Protein AF-A0A520B1R1-F1 (afdb_monomer_lite)

Sequence (139 aa):
MIQAPKNQYLIGIICMFESMLRIYISTLLTICCLSAFGQTPFGNDWINTNQSYYKIKVAQKGIYRLNHPTLSQQIPTLSAINPKYFQLFKNGKEVAIYVQGENDNTFDSDDFIEFYGEPNDGSLDKELYPQANSQPHNY

Secondary structure (DSSP, 8-state):
--PPPHHHHHHHHHHHHHHHHHHHHHHHHHHHHTT-------S-TT--TTS---PPP--SSEEEEEEHHHHHTT-TTGGGS-GGG--EEETTEEE-EEETTTTTT---TT-EEEEEE-----TTGGGGSSSGGG-S---

Foldseek 3Di:
DDDDPPVVVVVVVVVVVVVVVVVVVVVVVVVVVVPDPPDDPPLCPLDDPPDDDDDDADDAWDKDKDFPVNVCVVPVCQQVAFQVPDWDDDSSDTFDKDWDRNVVRGRDRGIIIMGGDDHDQCPVCCVVDPDNVVPPDGD

Radius of gyration: 31.61 Å; chains: 1; bounding box: 61×58×88 Å

pLDDT: mean 86.27, std 11.43, range [46.91, 98.19]

Structure (mmCIF, N/CA/C/O backbone):
data_AF-A0A520B1R1-F1
#
_entry.id   AF-A0A520B1R1-F1
#
loop_
_atom_site.group_PDB
_atom_site.id
_atom_site.type_symbol
_atom_site.label_atom_id
_atom_site.label_alt_id
_atom_site.label_comp_id
_atom_site.label_asym_id
_atom_site.label_entity_id
_atom_site.label_seq_id
_atom_site.pdbx_PDB_ins_code
_atom_site.Cartn_x
_atom_site.Cartn_y
_atom_site.Cartn_z
_atom_site.occupancy
_atom_site.B_iso_or_equiv
_atom_site.auth_seq_id
_atom_site.auth_comp_id
_atom_site.auth_asym_id
_atom_site.auth_atom_id
_atom_site.pdbx_PDB_model_num
ATOM 1 N N . MET A 1 1 ? 42.656 32.029 -72.489 1.00 46.91 1 MET A N 1
ATOM 2 C CA . MET A 1 1 ? 41.510 31.483 -71.732 1.00 46.91 1 MET A CA 1
ATOM 3 C C . MET A 1 1 ? 41.924 30.090 -71.265 1.00 46.91 1 MET A C 1
ATOM 5 O O . MET A 1 1 ? 41.958 29.175 -72.074 1.00 46.91 1 MET A O 1
ATOM 9 N N . ILE A 1 2 ? 42.434 29.970 -70.037 1.00 52.19 2 ILE A N 1
ATOM 10 C CA . ILE A 1 2 ? 43.059 28.735 -69.532 1.00 52.19 2 ILE A CA 1
ATOM 11 C C . ILE A 1 2 ? 41.928 27.810 -69.074 1.00 52.19 2 ILE A C 1
ATOM 13 O O . ILE A 1 2 ? 41.275 28.094 -68.075 1.00 52.19 2 ILE A O 1
ATOM 17 N N . GLN A 1 3 ? 41.642 26.751 -69.834 1.00 58.03 3 GLN A N 1
ATOM 18 C CA . GLN A 1 3 ? 40.699 25.719 -69.401 1.00 58.03 3 GLN A CA 1
ATOM 19 C C . GLN A 1 3 ? 41.335 24.936 -68.249 1.00 58.03 3 GLN A C 1
ATOM 21 O O . GLN A 1 3 ? 42.413 24.364 -68.413 1.00 58.03 3 GLN A O 1
ATOM 26 N N . ALA A 1 4 ? 40.694 24.935 -67.080 1.00 60.12 4 ALA A N 1
ATOM 27 C CA . ALA A 1 4 ? 41.136 24.119 -65.956 1.00 60.12 4 ALA A CA 1
ATOM 28 C C . ALA A 1 4 ? 41.132 22.626 -66.356 1.00 60.12 4 ALA A C 1
ATOM 30 O O . ALA A 1 4 ? 40.242 22.192 -67.099 1.00 60.12 4 ALA A O 1
ATOM 31 N N . PRO A 1 5 ? 42.120 21.827 -65.912 1.00 68.69 5 PRO A N 1
ATOM 32 C CA . PRO A 1 5 ? 42.245 20.434 -66.316 1.00 68.69 5 PRO A CA 1
ATOM 33 C C . PRO A 1 5 ? 40.987 19.662 -65.914 1.00 68.69 5 PRO A C 1
ATOM 35 O O . PRO A 1 5 ? 40.597 19.652 -64.749 1.00 68.69 5 PRO A O 1
ATOM 38 N N . LYS A 1 6 ? 40.374 18.966 -66.879 1.00 63.00 6 LYS A N 1
ATOM 39 C CA . LYS A 1 6 ? 39.140 18.165 -66.733 1.00 63.00 6 LYS A CA 1
ATOM 40 C C . LYS A 1 6 ? 39.144 17.232 -65.502 1.00 63.00 6 LYS A C 1
ATOM 42 O O . LYS A 1 6 ? 38.089 16.919 -64.961 1.00 63.00 6 LYS A O 1
ATOM 47 N N . ASN A 1 7 ? 40.332 16.845 -65.027 1.00 70.56 7 ASN A N 1
ATOM 48 C CA . ASN A 1 7 ? 40.551 16.019 -63.839 1.00 70.56 7 ASN A CA 1
ATOM 49 C C . ASN A 1 7 ? 40.233 16.735 -62.504 1.00 70.56 7 ASN A C 1
ATOM 51 O O . ASN A 1 7 ? 39.743 16.104 -61.575 1.00 70.56 7 ASN A O 1
ATOM 55 N N . GLN A 1 8 ? 40.435 18.055 -62.401 1.00 69.94 8 GLN A N 1
ATOM 56 C CA . GLN A 1 8 ? 40.114 18.819 -61.182 1.00 69.94 8 GLN A CA 1
ATOM 57 C C . GLN A 1 8 ? 38.607 18.874 -60.908 1.00 69.94 8 GLN A C 1
ATOM 59 O O . GLN A 1 8 ? 38.191 18.764 -59.757 1.00 69.94 8 GLN A O 1
ATOM 64 N N . TYR A 1 9 ? 37.784 18.981 -61.955 1.00 76.00 9 TYR A N 1
ATOM 65 C CA . TYR A 1 9 ? 36.326 18.954 -61.816 1.00 76.00 9 TYR A CA 1
ATOM 66 C C . TYR A 1 9 ? 35.818 17.581 -61.367 1.00 76.00 9 TYR A C 1
ATOM 68 O O . TYR A 1 9 ? 34.941 17.501 -60.511 1.00 76.00 9 TYR A O 1
ATOM 76 N N . LEU A 1 10 ? 36.402 16.501 -61.896 1.00 79.50 10 LEU A N 1
ATOM 77 C CA . LEU A 1 10 ? 36.041 15.135 -61.518 1.00 79.50 10 LEU A CA 1
ATOM 78 C C . LEU A 1 10 ? 36.387 14.844 -60.048 1.00 79.50 10 LEU A C 1
ATOM 80 O O . LEU A 1 10 ? 35.552 14.322 -59.315 1.00 79.50 10 LEU A O 1
ATOM 84 N N . ILE A 1 11 ? 37.579 15.249 -59.596 1.00 83.25 11 ILE A N 1
ATOM 85 C CA . ILE A 1 11 ? 38.008 15.113 -58.195 1.00 83.25 11 ILE A CA 1
ATOM 86 C C . ILE A 1 11 ? 37.111 15.939 -57.260 1.00 83.25 11 ILE A C 1
ATOM 88 O O . ILE A 1 11 ? 36.732 15.458 -56.193 1.00 83.25 11 ILE A O 1
ATOM 92 N N . GLY A 1 12 ? 36.725 17.153 -57.668 1.00 81.31 12 GLY A N 1
ATOM 93 C CA . GLY A 1 12 ? 35.797 17.997 -56.910 1.00 81.31 12 GLY A CA 1
ATOM 94 C C . GLY A 1 12 ? 34.426 17.345 -56.718 1.00 81.31 12 GLY A C 1
ATOM 95 O O . GLY A 1 12 ? 33.929 17.295 -55.597 1.00 81.31 12 GLY A O 1
ATOM 96 N N . ILE A 1 13 ? 33.849 16.773 -57.781 1.00 83.69 13 ILE A N 1
ATOM 97 C CA . ILE A 1 13 ? 32.551 16.078 -57.727 1.00 83.69 13 ILE A CA 1
ATOM 98 C C . ILE A 1 13 ? 32.621 14.832 -56.831 1.00 83.69 13 ILE A C 1
ATOM 100 O O . ILE A 1 13 ? 31.720 14.617 -56.022 1.00 83.69 13 ILE A O 1
ATOM 104 N N . ILE A 1 14 ? 33.699 14.045 -56.919 1.00 85.06 14 ILE A N 1
ATOM 105 C CA . ILE A 1 14 ? 33.911 12.868 -56.060 1.00 85.06 14 ILE A CA 1
ATOM 106 C C . ILE A 1 14 ? 34.034 13.287 -54.585 1.00 85.06 14 ILE A C 1
ATOM 108 O O . ILE A 1 14 ? 33.374 12.712 -53.725 1.00 85.06 14 ILE A O 1
ATOM 112 N N . CYS A 1 15 ? 34.809 14.333 -54.282 1.00 82.31 15 CYS A N 1
ATOM 113 C CA . CYS A 1 15 ? 34.974 14.845 -52.917 1.00 82.31 15 CYS A CA 1
ATOM 114 C C . CYS A 1 15 ? 33.659 15.416 -52.342 1.00 82.31 15 CYS A C 1
ATOM 116 O O . CYS A 1 15 ? 33.329 15.220 -51.168 1.00 82.31 15 CYS A O 1
ATOM 118 N N . MET A 1 16 ? 32.851 16.070 -53.183 1.00 83.25 16 MET A N 1
ATOM 119 C CA . MET A 1 16 ? 31.508 16.521 -52.813 1.00 83.25 16 MET A CA 1
ATOM 120 C C . MET A 1 16 ? 30.573 15.339 -52.531 1.00 83.25 16 MET A C 1
ATOM 122 O O . MET A 1 16 ? 29.859 15.365 -51.535 1.00 83.25 16 MET A O 1
ATOM 126 N N . PHE A 1 17 ? 30.607 14.274 -53.333 1.00 86.38 17 PHE A N 1
ATOM 127 C CA . PHE A 1 17 ? 29.797 13.077 -53.092 1.00 86.38 17 PHE A CA 1
ATOM 128 C C . PHE A 1 17 ? 30.168 12.377 -51.774 1.00 86.38 17 PHE A C 1
ATOM 130 O O . PHE A 1 17 ? 29.286 12.057 -50.980 1.00 86.38 17 PHE A O 1
ATOM 137 N N . GLU A 1 18 ? 31.464 12.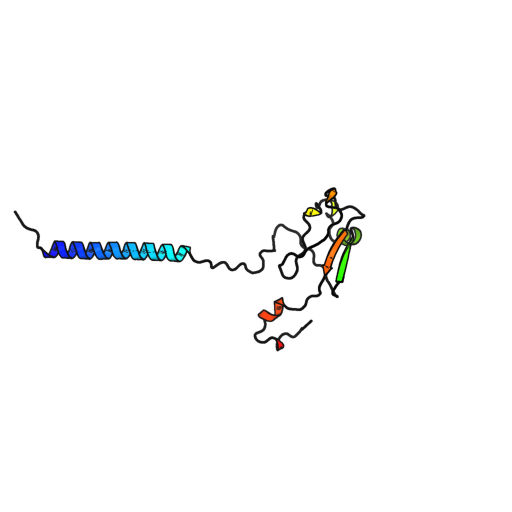237 -51.484 1.00 89.06 18 GLU A N 1
ATOM 138 C CA . GLU A 1 18 ? 31.972 11.683 -50.221 1.00 89.06 18 GLU A CA 1
ATOM 139 C C . GLU A 1 18 ? 31.532 12.500 -48.996 1.00 89.06 18 GLU A C 1
ATOM 141 O O . GLU A 1 18 ? 31.132 11.942 -47.973 1.00 89.06 18 GLU A O 1
ATOM 146 N N . SER A 1 19 ? 31.572 13.833 -49.088 1.00 86.00 19 SER A N 1
ATOM 147 C CA . SER A 1 19 ? 31.127 14.706 -47.991 1.00 86.00 19 SER A CA 1
ATOM 148 C C . SER A 1 19 ? 29.611 14.650 -47.774 1.00 86.00 19 SER A C 1
ATOM 150 O O . SER A 1 19 ? 29.167 14.554 -46.630 1.00 86.00 19 SER A O 1
ATOM 152 N N . MET A 1 20 ? 28.816 14.610 -48.847 1.00 87.81 20 MET A N 1
ATOM 153 C CA . MET A 1 20 ? 27.358 14.456 -48.768 1.00 87.81 20 MET A CA 1
ATOM 154 C C . MET A 1 20 ? 26.953 13.084 -48.213 1.00 87.81 20 MET A C 1
ATOM 156 O O . MET A 1 20 ? 26.045 12.999 -47.387 1.00 87.81 20 MET A O 1
ATOM 160 N N . LEU A 1 21 ? 27.666 12.019 -48.593 1.00 90.69 21 LEU A N 1
ATOM 161 C CA . LEU A 1 21 ? 27.453 10.668 -48.072 1.00 90.69 21 LEU A CA 1
ATOM 162 C C . LEU A 1 21 ? 27.771 10.583 -46.571 1.00 90.69 21 LEU A C 1
ATOM 164 O O . LEU A 1 21 ? 27.001 10.001 -45.811 1.00 90.69 21 LEU A O 1
ATOM 168 N N . ARG A 1 22 ? 28.859 11.219 -46.115 1.00 89.62 22 ARG A N 1
ATOM 169 C CA . ARG A 1 22 ? 29.217 11.288 -44.685 1.00 89.62 22 ARG A CA 1
ATOM 170 C C . ARG A 1 22 ? 28.170 12.028 -43.860 1.00 89.62 22 ARG A C 1
ATOM 172 O O . ARG A 1 22 ? 27.831 11.568 -42.770 1.00 89.62 22 ARG A O 1
ATOM 179 N N . ILE A 1 23 ? 27.648 13.144 -44.371 1.00 91.62 23 ILE A N 1
ATOM 180 C CA . ILE A 1 23 ? 26.579 13.900 -43.705 1.00 91.62 23 ILE A CA 1
ATOM 181 C C . ILE A 1 23 ? 25.314 13.044 -43.629 1.00 91.62 23 ILE A C 1
ATOM 183 O O . ILE A 1 23 ? 24.760 12.890 -42.546 1.00 91.62 23 ILE A O 1
ATOM 187 N N . TYR A 1 24 ? 24.916 12.407 -44.734 1.00 93.38 24 TYR A N 1
ATOM 188 C CA . TYR A 1 24 ? 23.741 11.536 -44.774 1.00 93.38 24 TYR A CA 1
ATOM 189 C C . TYR A 1 24 ? 23.841 10.372 -43.778 1.00 93.38 24 TYR A C 1
ATOM 191 O O . TYR A 1 24 ? 22.913 10.148 -43.003 1.00 93.38 24 TYR A O 1
ATOM 199 N N . ILE A 1 25 ? 24.986 9.681 -43.732 1.00 91.31 25 ILE A N 1
ATOM 200 C CA . ILE A 1 25 ? 25.230 8.590 -42.777 1.00 91.31 25 ILE A CA 1
ATOM 201 C C . ILE A 1 25 ? 25.191 9.110 -41.333 1.00 91.31 25 ILE A C 1
ATOM 203 O O . ILE A 1 25 ? 24.599 8.465 -40.471 1.00 91.31 25 ILE A O 1
ATOM 207 N N . SER A 1 26 ? 25.762 10.287 -41.062 1.00 88.00 26 SER A N 1
ATOM 208 C CA . SER A 1 26 ? 25.773 10.880 -39.715 1.00 88.00 26 SER A CA 1
ATOM 209 C C . SER A 1 26 ? 24.367 11.272 -39.250 1.00 88.00 26 SER A C 1
ATOM 211 O O . SER A 1 26 ? 23.986 11.010 -38.106 1.00 88.00 26 SER A O 1
ATOM 213 N N . THR A 1 27 ? 23.564 11.854 -40.143 1.00 88.00 27 THR A N 1
ATOM 214 C CA . THR A 1 27 ? 22.165 12.195 -39.868 1.00 88.00 27 THR A CA 1
ATOM 215 C C . THR A 1 27 ? 21.323 10.934 -39.665 1.00 88.00 27 THR A C 1
ATOM 217 O O . THR A 1 27 ? 20.563 10.862 -38.701 1.00 88.00 27 THR A O 1
ATOM 220 N N . LEU A 1 28 ? 21.506 9.909 -40.505 1.00 89.69 28 LEU A N 1
ATOM 221 C CA . LEU A 1 28 ? 20.810 8.626 -40.393 1.00 89.69 28 LEU A CA 1
ATOM 222 C C . LEU A 1 28 ? 21.133 7.912 -39.070 1.00 89.69 28 LEU A C 1
ATOM 224 O O . LEU A 1 28 ? 20.226 7.436 -38.389 1.00 89.69 28 LEU A O 1
ATOM 228 N N . LEU A 1 29 ? 22.409 7.888 -38.671 1.00 86.50 29 LEU A N 1
ATOM 229 C CA . LEU A 1 29 ? 22.847 7.273 -37.416 1.00 86.50 29 LEU A CA 1
ATOM 230 C C . LEU A 1 29 ? 22.253 7.992 -36.196 1.00 86.50 29 LEU A C 1
ATOM 232 O O . LEU A 1 29 ? 21.774 7.344 -35.269 1.00 86.50 29 LEU A O 1
ATOM 236 N N . THR A 1 30 ? 22.218 9.326 -36.223 1.00 85.00 30 THR A N 1
ATOM 237 C CA . THR A 1 30 ? 21.649 10.136 -35.133 1.00 85.00 30 THR A CA 1
ATOM 238 C C . THR A 1 30 ? 20.147 9.885 -34.965 1.00 85.00 30 THR A C 1
ATOM 240 O O . THR A 1 30 ? 19.670 9.739 -33.841 1.00 85.00 30 THR A O 1
ATOM 243 N N . ILE A 1 31 ? 19.401 9.766 -36.069 1.00 86.88 31 ILE A N 1
ATOM 244 C CA . ILE A 1 31 ? 17.963 9.454 -36.042 1.00 86.88 31 ILE A CA 1
ATOM 245 C C . ILE A 1 31 ? 17.711 8.044 -35.487 1.00 86.88 31 ILE A C 1
ATOM 247 O O . ILE A 1 31 ? 16.777 7.844 -34.711 1.00 86.88 31 ILE A O 1
ATOM 251 N N . CYS A 1 32 ? 18.568 7.074 -35.816 1.00 81.81 32 CYS A N 1
ATOM 252 C CA . CYS A 1 32 ? 18.457 5.711 -35.299 1.00 81.81 32 CYS A CA 1
ATOM 253 C C . CYS A 1 32 ? 18.649 5.646 -33.770 1.00 81.81 32 CYS A C 1
ATOM 255 O O . CYS A 1 32 ? 17.950 4.895 -33.091 1.00 81.81 32 CYS A O 1
ATOM 257 N N . CYS A 1 33 ? 19.541 6.470 -33.210 1.00 77.81 33 CYS A N 1
ATOM 258 C CA . CYS A 1 33 ? 19.778 6.545 -31.764 1.00 77.81 33 CYS A CA 1
ATOM 259 C C . CYS A 1 33 ? 18.597 7.138 -30.973 1.00 77.81 33 CYS A C 1
ATOM 261 O O . CYS A 1 33 ? 18.415 6.791 -29.809 1.00 77.81 33 CYS A O 1
ATOM 263 N N . LEU A 1 34 ? 17.766 7.990 -31.588 1.00 74.31 34 LEU A N 1
ATOM 264 C CA . LEU A 1 34 ? 16.582 8.574 -30.935 1.00 74.31 34 LEU A CA 1
ATOM 265 C C . LEU A 1 34 ? 15.446 7.561 -30.710 1.00 74.31 34 LEU A C 1
ATOM 267 O O . LEU A 1 34 ? 14.520 7.842 -29.957 1.00 74.31 34 LEU A O 1
ATOM 271 N N . SER A 1 35 ? 15.513 6.386 -31.343 1.00 67.00 35 SER A N 1
ATOM 272 C CA . SER A 1 35 ? 14.485 5.337 -31.247 1.00 67.00 35 SER A CA 1
ATOM 273 C C . SER A 1 35 ? 14.795 4.271 -30.183 1.00 67.00 35 SER A C 1
ATOM 275 O O . SER A 1 35 ? 14.122 3.244 -30.117 1.00 67.00 35 SER A O 1
ATOM 277 N N . ALA A 1 36 ? 15.825 4.478 -29.356 1.00 68.25 36 ALA A N 1
ATOM 278 C CA . ALA A 1 36 ? 16.221 3.528 -28.323 1.00 68.25 36 ALA A CA 1
ATOM 279 C C . ALA A 1 36 ? 15.339 3.657 -27.065 1.00 68.25 36 ALA A C 1
ATOM 281 O O . ALA A 1 36 ? 15.615 4.446 -26.162 1.00 68.25 36 ALA A O 1
ATOM 282 N N . PHE A 1 37 ? 14.296 2.832 -26.971 1.00 68.50 37 PHE A N 1
ATOM 283 C CA . PHE A 1 37 ? 13.536 2.622 -25.734 1.00 68.50 37 PHE A CA 1
ATOM 284 C C . PHE A 1 37 ? 14.281 1.623 -24.830 1.00 68.50 37 PHE A C 1
ATOM 286 O O . PHE A 1 37 ? 13.996 0.431 -24.842 1.00 68.50 37 PHE A O 1
ATOM 293 N N . GLY A 1 38 ? 15.294 2.096 -24.096 1.00 64.00 38 GLY A N 1
ATOM 294 C CA . GLY A 1 38 ? 16.115 1.265 -23.195 1.00 64.00 38 GLY A CA 1
ATOM 295 C C . GLY A 1 38 ? 15.730 1.330 -21.712 1.00 64.00 38 GLY A C 1
ATOM 296 O O . GLY A 1 38 ? 16.305 0.614 -20.898 1.00 64.00 38 GLY A O 1
ATOM 297 N N . GLN A 1 39 ? 14.789 2.197 -21.339 1.00 67.94 39 GLN A N 1
ATOM 298 C CA . GLN A 1 39 ? 14.334 2.321 -19.956 1.00 6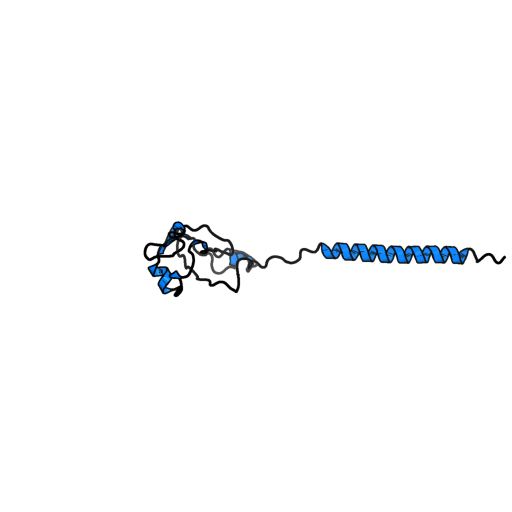7.94 39 GLN A CA 1
ATOM 299 C C . GLN A 1 39 ? 13.235 1.291 -19.718 1.00 67.94 39 GLN A C 1
ATOM 301 O O . GLN A 1 39 ? 12.050 1.587 -19.855 1.00 67.94 39 GLN A O 1
ATOM 306 N N . THR A 1 40 ? 13.624 0.054 -19.419 1.00 58.94 40 THR A N 1
ATOM 307 C CA . THR A 1 40 ? 12.676 -0.900 -18.849 1.00 58.94 40 THR A CA 1
ATOM 308 C C . THR A 1 40 ? 12.264 -0.343 -17.488 1.00 58.94 40 THR A C 1
ATOM 310 O O . THR A 1 40 ? 13.153 -0.104 -16.665 1.00 58.94 40 THR A O 1
ATOM 313 N N . PRO A 1 41 ? 10.971 -0.106 -17.221 1.00 61.34 41 PRO A N 1
ATOM 314 C CA . PRO A 1 41 ? 10.548 0.219 -15.873 1.00 61.34 41 PRO A CA 1
ATOM 315 C C . PRO A 1 41 ? 11.007 -0.907 -14.951 1.00 61.34 41 PRO A C 1
ATOM 317 O O . PRO A 1 41 ? 10.681 -2.076 -15.166 1.00 61.34 41 PRO A O 1
ATOM 320 N N . PHE A 1 42 ? 11.837 -0.572 -13.968 1.00 64.56 42 PHE A N 1
ATOM 321 C CA . PHE A 1 42 ? 12.469 -1.527 -13.062 1.00 64.56 42 PHE A CA 1
ATOM 322 C C . PHE A 1 42 ? 11.454 -2.104 -12.066 1.00 64.56 42 PHE A C 1
ATOM 324 O O . PHE A 1 42 ? 11.729 -2.082 -10.881 1.00 64.56 42 PHE A O 1
ATOM 331 N N . GLY A 1 43 ? 10.252 -2.522 -12.477 1.00 67.25 43 GLY A N 1
ATOM 332 C CA . GLY A 1 43 ? 9.212 -3.107 -11.610 1.00 67.25 43 GLY A CA 1
ATOM 333 C C . GLY A 1 43 ? 8.780 -2.266 -10.391 1.00 67.25 43 GLY A C 1
ATOM 334 O O . GLY A 1 43 ? 7.919 -2.690 -9.625 1.00 67.25 43 GLY A O 1
ATOM 335 N N . ASN A 1 44 ? 9.362 -1.081 -10.212 1.00 75.38 44 ASN A N 1
ATOM 336 C CA . ASN A 1 44 ? 9.306 -0.232 -9.026 1.00 75.38 44 ASN A CA 1
ATOM 337 C C . ASN A 1 44 ? 8.485 1.033 -9.289 1.00 75.38 44 ASN A C 1
ATOM 339 O O . ASN A 1 44 ? 8.478 1.936 -8.462 1.00 75.38 44 ASN A O 1
ATOM 343 N N . ASP A 1 45 ? 7.787 1.106 -10.422 1.00 81.44 45 ASP A N 1
ATOM 344 C CA . ASP A 1 45 ? 6.999 2.276 -10.829 1.00 81.44 45 ASP A CA 1
ATOM 345 C C . ASP A 1 45 ? 5.862 2.603 -9.852 1.00 81.44 45 ASP A C 1
ATOM 347 O O . ASP A 1 45 ? 5.370 3.726 -9.809 1.00 81.44 45 ASP A O 1
ATOM 351 N N . TRP A 1 46 ? 5.448 1.621 -9.051 1.00 85.00 46 TRP A N 1
ATOM 352 C CA . TRP A 1 46 ? 4.450 1.781 -7.997 1.00 85.00 46 TRP A CA 1
ATOM 353 C C . TRP A 1 46 ? 5.005 2.473 -6.735 1.00 85.00 46 TRP A C 1
ATOM 355 O O . TRP A 1 46 ? 4.240 2.813 -5.832 1.00 85.00 46 TRP A O 1
ATOM 365 N N . ILE A 1 47 ? 6.326 2.675 -6.648 1.00 88.25 47 ILE A N 1
ATOM 366 C CA . ILE A 1 47 ? 6.993 3.297 -5.503 1.00 88.25 47 ILE A CA 1
ATOM 367 C C . ILE A 1 47 ? 7.182 4.793 -5.763 1.00 88.25 47 ILE A C 1
ATOM 369 O O . ILE A 1 47 ? 7.930 5.211 -6.644 1.00 88.25 47 ILE A O 1
ATOM 373 N N . ASN A 1 48 ? 6.578 5.610 -4.909 1.00 91.25 48 ASN A N 1
ATOM 374 C CA . ASN A 1 48 ? 6.799 7.041 -4.813 1.00 91.25 48 ASN A CA 1
ATOM 375 C C . ASN A 1 48 ? 7.500 7.343 -3.486 1.00 91.25 48 ASN A C 1
ATOM 377 O O . ASN A 1 48 ? 6.938 7.160 -2.410 1.00 91.25 48 ASN A O 1
ATOM 381 N N . THR A 1 49 ? 8.727 7.855 -3.548 1.00 90.12 49 THR A N 1
ATOM 382 C CA . THR A 1 49 ? 9.554 8.111 -2.356 1.00 90.12 49 THR A CA 1
ATOM 383 C C . THR A 1 49 ? 8.980 9.162 -1.406 1.00 90.12 49 THR A C 1
ATOM 385 O O . THR A 1 49 ? 9.437 9.265 -0.273 1.00 90.12 49 THR A O 1
ATOM 388 N N . ASN A 1 50 ? 7.997 9.948 -1.853 1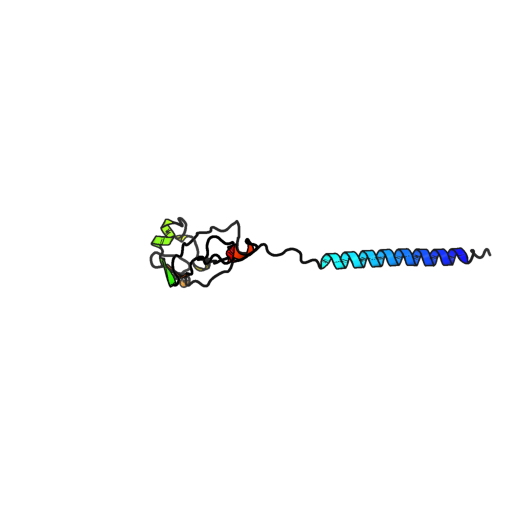.00 92.25 50 ASN A N 1
ATOM 389 C CA . ASN A 1 50 ? 7.317 10.953 -1.038 1.00 92.25 50 ASN A CA 1
ATOM 390 C C . ASN A 1 50 ? 6.028 10.424 -0.382 1.00 92.25 50 ASN A C 1
ATOM 392 O O . ASN A 1 50 ? 5.308 11.197 0.247 1.00 92.25 50 ASN A O 1
ATOM 396 N N . GLN A 1 51 ? 5.708 9.136 -0.545 1.00 90.88 51 GLN A N 1
ATOM 397 C CA . GLN A 1 51 ? 4.549 8.484 0.064 1.00 90.88 51 GLN A CA 1
ATOM 398 C C . GLN A 1 51 ? 4.960 7.575 1.230 1.00 90.88 51 GLN A C 1
ATOM 400 O O . GLN A 1 51 ? 6.055 7.012 1.259 1.00 90.88 51 GLN A O 1
ATOM 405 N N . SER A 1 52 ? 4.047 7.410 2.187 1.00 91.50 52 SER A N 1
ATOM 406 C CA . SER A 1 52 ? 4.197 6.470 3.301 1.00 91.50 52 SER A CA 1
ATOM 407 C C . SER A 1 52 ? 3.596 5.115 2.942 1.00 91.50 52 SER A C 1
ATOM 409 O O . SER A 1 52 ? 2.473 5.046 2.449 1.00 91.50 52 SER A O 1
ATOM 411 N N . TYR A 1 53 ? 4.313 4.034 3.255 1.00 93.69 53 TYR A N 1
ATOM 412 C CA . TYR A 1 53 ? 3.889 2.666 2.957 1.00 93.69 53 TYR A CA 1
ATOM 413 C C . TYR A 1 53 ? 3.774 1.824 4.224 1.00 93.69 53 TYR A C 1
ATOM 415 O O . TYR A 1 53 ? 4.658 1.839 5.081 1.00 93.69 53 TYR A O 1
ATOM 423 N N . TYR A 1 54 ? 2.710 1.025 4.295 1.00 94.81 54 TYR A N 1
ATOM 424 C CA . TYR A 1 54 ? 2.450 0.089 5.386 1.00 94.81 54 TYR A CA 1
ATOM 425 C C . TYR A 1 54 ? 2.281 -1.324 4.836 1.00 94.81 54 TYR A C 1
ATOM 427 O O . TYR A 1 54 ? 1.643 -1.536 3.806 1.00 94.81 54 TYR A O 1
ATOM 435 N N . LYS A 1 55 ? 2.866 -2.312 5.523 1.00 94.44 55 LYS A N 1
ATOM 436 C CA . LYS A 1 55 ? 2.833 -3.711 5.087 1.00 94.44 55 LYS A CA 1
ATOM 437 C C . LYS A 1 55 ? 1.743 -4.483 5.815 1.00 94.44 55 LYS A C 1
ATOM 439 O O . LYS A 1 55 ? 1.799 -4.635 7.033 1.00 94.44 55 LYS A O 1
ATOM 444 N N . ILE A 1 56 ? 0.823 -5.059 5.051 1.00 95.12 56 ILE A N 1
ATOM 445 C CA . ILE A 1 56 ? -0.198 -5.972 5.566 1.00 95.12 56 ILE A CA 1
ATOM 446 C C . ILE A 1 56 ? 0.283 -7.410 5.361 1.00 95.12 56 ILE A C 1
ATOM 448 O O . ILE A 1 56 ? 0.714 -7.786 4.271 1.00 95.12 56 ILE A O 1
ATOM 452 N N . LYS A 1 57 ? 0.239 -8.224 6.419 1.00 93.81 57 LYS A N 1
ATOM 453 C CA . LYS A 1 57 ? 0.556 -9.655 6.343 1.00 93.81 57 LYS A CA 1
ATOM 454 C C . LYS A 1 57 ? -0.738 -10.446 6.188 1.00 93.81 57 LYS A C 1
ATOM 456 O O . LYS A 1 57 ? -1.588 -10.403 7.071 1.00 93.81 57 LYS A O 1
ATOM 461 N N . VAL A 1 58 ? -0.854 -11.187 5.090 1.00 95.12 58 VAL A N 1
ATOM 462 C CA . VAL A 1 58 ? -1.997 -12.056 4.792 1.00 95.12 58 VAL A CA 1
ATOM 463 C C . VAL A 1 58 ? -1.548 -13.509 4.884 1.00 95.12 58 VAL A C 1
ATOM 465 O O . VAL A 1 58 ? -0.578 -13.899 4.237 1.00 95.12 58 VAL A O 1
ATOM 468 N N . ALA A 1 59 ? -2.236 -14.301 5.707 1.00 91.81 59 ALA A N 1
ATOM 469 C CA . ALA A 1 59 ? -1.905 -15.711 5.922 1.00 91.81 59 ALA A CA 1
ATOM 470 C C . ALA A 1 59 ? -2.754 -16.666 5.070 1.00 91.81 59 ALA A C 1
ATOM 472 O O . ALA A 1 59 ? -2.316 -17.771 4.769 1.00 91.81 59 ALA A O 1
ATOM 473 N N . GLN A 1 60 ? -3.972 -16.264 4.703 1.00 94.38 60 GLN A N 1
ATOM 474 C CA . GLN A 1 60 ? -4.933 -17.102 3.989 1.00 94.38 60 GLN A CA 1
ATOM 475 C C . GLN A 1 60 ? -5.660 -16.278 2.928 1.00 94.38 60 GLN A C 1
ATOM 477 O O . GLN A 1 60 ? -5.697 -15.054 2.998 1.00 94.38 60 GLN A O 1
ATOM 482 N N . LYS A 1 61 ? -6.227 -16.946 1.923 1.00 96.12 61 LYS A N 1
ATOM 483 C CA . LYS A 1 61 ? -7.050 -16.266 0.920 1.00 96.12 61 LYS A CA 1
ATOM 484 C C . LYS A 1 61 ? -8.403 -15.897 1.521 1.00 96.12 61 LYS A C 1
ATOM 486 O O . LYS A 1 61 ? -9.042 -16.752 2.129 1.00 96.12 61 LYS A O 1
ATOM 491 N N . GLY A 1 62 ? -8.859 -14.665 1.322 1.00 97.25 62 GLY A N 1
ATOM 492 C CA . GLY A 1 62 ? -10.162 -14.236 1.830 1.00 97.25 62 GLY A CA 1
ATOM 493 C C . GLY A 1 62 ? -10.399 -12.735 1.738 1.00 97.25 62 GLY A C 1
ATOM 494 O O . GLY A 1 62 ? -9.535 -11.983 1.298 1.00 97.25 62 GLY A O 1
ATOM 495 N N . ILE A 1 63 ? -11.587 -12.304 2.160 1.00 97.81 63 ILE A N 1
ATOM 496 C CA . ILE A 1 63 ? -11.912 -10.884 2.318 1.00 97.81 63 ILE A CA 1
ATOM 497 C C . ILE A 1 63 ? -11.441 -10.434 3.700 1.00 97.81 63 ILE A C 1
ATOM 499 O O . ILE A 1 63 ? -11.784 -11.049 4.710 1.00 97.81 63 ILE A O 1
ATOM 503 N N . TYR A 1 64 ? -10.656 -9.365 3.729 1.00 97.88 64 TYR A N 1
ATOM 504 C CA . TYR A 1 64 ? -10.125 -8.754 4.939 1.00 97.88 64 TYR A CA 1
ATOM 505 C C . TYR A 1 64 ? -10.730 -7.372 5.129 1.00 97.88 64 TYR A C 1
ATOM 507 O O . TYR A 1 64 ? -10.921 -6.641 4.159 1.00 97.88 64 TYR A O 1
ATOM 515 N N . ARG A 1 65 ? -10.976 -7.009 6.391 1.00 97.62 65 ARG A N 1
ATOM 516 C CA . ARG A 1 65 ? -11.427 -5.678 6.796 1.00 97.62 65 ARG A CA 1
ATOM 517 C C . ARG A 1 65 ? -10.450 -5.083 7.803 1.00 97.62 65 ARG A C 1
ATOM 519 O O . ARG A 1 65 ? -10.174 -5.697 8.832 1.00 97.62 65 ARG A O 1
ATOM 526 N N . LEU A 1 66 ? -9.959 -3.883 7.518 1.00 96.94 66 LEU A N 1
ATOM 527 C CA . LEU A 1 66 ? -9.128 -3.082 8.413 1.00 96.94 66 LEU A CA 1
ATOM 528 C C . LEU A 1 66 ? -9.953 -1.901 8.907 1.00 96.94 66 LEU A C 1
ATOM 530 O O . LEU A 1 66 ? -10.245 -0.986 8.145 1.00 96.94 66 LEU A O 1
ATOM 534 N N . ASN A 1 67 ? -10.355 -1.943 10.173 1.00 96.69 67 ASN A N 1
ATOM 535 C CA . ASN A 1 67 ? -11.129 -0.873 10.794 1.00 96.69 67 ASN A CA 1
ATOM 536 C C . ASN A 1 67 ? -10.229 0.271 11.289 1.00 96.69 67 ASN A C 1
ATOM 538 O O . ASN A 1 67 ? -9.020 0.094 11.492 1.00 96.69 67 ASN A O 1
ATOM 542 N N . HIS A 1 68 ? -10.834 1.430 11.543 1.00 96.19 68 HIS A N 1
ATOM 543 C CA . HIS A 1 68 ? -10.147 2.603 12.079 1.00 96.19 68 HIS A CA 1
ATOM 544 C C . HIS A 1 68 ? -9.256 2.318 13.308 1.00 96.19 68 HIS A C 1
ATOM 546 O O . HIS A 1 68 ? -8.099 2.748 13.302 1.00 96.19 68 HIS A O 1
ATOM 552 N N . PRO A 1 69 ? -9.676 1.557 14.343 1.00 95.50 69 PRO A N 1
ATOM 553 C CA . PRO A 1 69 ? -8.797 1.237 15.472 1.00 95.50 69 PRO A CA 1
ATOM 554 C C . PRO A 1 69 ? -7.524 0.473 15.083 1.00 95.50 69 PRO A C 1
ATOM 556 O O . PRO A 1 69 ? -6.464 0.726 15.647 1.00 95.50 69 PRO A O 1
ATOM 559 N N . THR A 1 70 ? -7.603 -0.439 14.111 1.00 94.62 70 THR A N 1
ATOM 560 C CA . THR A 1 70 ? -6.431 -1.195 13.637 1.00 94.62 70 THR A CA 1
ATOM 561 C C . THR A 1 70 ? -5.458 -0.285 12.890 1.00 94.62 70 THR A C 1
ATOM 563 O O . THR A 1 70 ? -4.246 -0.376 13.079 1.00 94.62 70 THR A O 1
ATOM 566 N N . LEU A 1 71 ? -5.983 0.616 12.055 1.00 95.12 71 LEU A N 1
ATOM 567 C CA . LEU A 1 71 ? -5.173 1.529 11.251 1.00 95.12 71 LEU A CA 1
ATOM 568 C C . LEU A 1 71 ? -4.571 2.660 12.094 1.00 95.12 71 LEU A C 1
ATOM 570 O O . LEU A 1 71 ? -3.382 2.939 11.972 1.00 95.12 71 LEU A O 1
ATOM 574 N N . SER A 1 72 ? -5.341 3.264 12.999 1.00 95.06 72 SER A N 1
ATOM 575 C CA . SER A 1 72 ? -4.889 4.397 13.827 1.00 95.06 72 SER A CA 1
ATOM 576 C C . SER A 1 72 ? -3.771 4.023 14.807 1.00 95.06 72 SER A C 1
ATOM 578 O O . SER A 1 72 ? -2.952 4.870 15.154 1.00 95.06 72 SER A O 1
ATOM 580 N N . GLN A 1 73 ? -3.656 2.744 15.188 1.00 94.62 73 GLN A N 1
ATOM 581 C CA . GLN A 1 73 ? -2.514 2.237 15.963 1.00 94.62 73 GLN A CA 1
ATOM 582 C C . GLN A 1 73 ? -1.186 2.275 15.193 1.00 94.62 73 GLN A C 1
ATOM 584 O O . GLN A 1 73 ? -0.128 2.360 15.812 1.00 94.62 73 GLN A O 1
ATOM 589 N N . GLN A 1 74 ? -1.226 2.170 13.863 1.00 94.06 74 GLN A N 1
ATOM 590 C CA . GLN A 1 74 ? -0.033 2.127 13.007 1.00 94.06 74 GLN A CA 1
ATOM 591 C C . GLN A 1 74 ? 0.190 3.440 12.243 1.00 94.06 74 GLN A C 1
ATOM 593 O O . GLN A 1 74 ? 1.315 3.738 11.843 1.00 94.06 74 GLN A O 1
ATOM 598 N N . ILE A 1 75 ? -0.869 4.232 12.050 1.00 93.81 75 ILE A N 1
ATOM 599 C CA . ILE A 1 75 ? -0.888 5.460 11.253 1.00 93.81 75 ILE A CA 1
ATOM 600 C C . ILE A 1 75 ? -1.325 6.627 12.154 1.00 93.81 75 ILE A C 1
ATOM 602 O O . ILE A 1 75 ? -2.515 6.930 12.237 1.00 93.81 75 ILE A O 1
ATOM 606 N N . PRO A 1 76 ? -0.387 7.323 12.825 1.00 89.38 76 PRO A N 1
ATOM 607 C CA . PRO A 1 76 ? -0.729 8.401 13.758 1.00 89.38 76 PRO A CA 1
ATOM 608 C C . PRO A 1 76 ? -1.481 9.577 13.120 1.00 89.38 76 PRO A C 1
ATOM 610 O O . PRO A 1 76 ? -2.207 10.291 13.802 1.00 89.38 76 PRO A O 1
ATOM 613 N N . THR A 1 77 ? -1.308 9.792 11.815 1.00 91.44 77 THR A N 1
ATOM 614 C CA . THR A 1 77 ? -1.922 10.893 11.059 1.00 91.44 77 THR A CA 1
ATOM 615 C C . THR A 1 77 ? -3.161 10.461 10.273 1.00 91.44 77 THR A C 1
ATOM 617 O O . THR A 1 77 ? -3.545 11.161 9.341 1.00 91.44 77 THR A O 1
ATOM 620 N N . LEU A 1 78 ? -3.768 9.314 10.602 1.00 93.25 78 LEU A N 1
ATOM 621 C CA . LEU A 1 78 ? -4.857 8.714 9.821 1.00 93.25 78 LEU A CA 1
ATOM 622 C C . LEU A 1 78 ? -6.009 9.690 9.550 1.00 93.25 78 LEU A C 1
ATOM 624 O O . LEU A 1 78 ? -6.429 9.825 8.409 1.00 93.25 78 LEU A O 1
ATOM 628 N N . SER A 1 79 ? -6.445 10.434 10.568 1.00 88.81 79 SER A N 1
ATOM 629 C CA . SER A 1 79 ? -7.557 11.389 10.457 1.00 88.81 79 SER A CA 1
ATOM 630 C C . SER A 1 79 ? -7.265 12.594 9.550 1.00 88.81 79 SER A C 1
ATOM 632 O O . SER A 1 79 ? -8.183 13.316 9.184 1.00 88.81 79 SER A O 1
ATOM 634 N N . ALA A 1 80 ? -5.999 12.843 9.192 1.00 91.62 80 ALA A N 1
ATOM 635 C CA . ALA A 1 80 ? -5.612 13.904 8.258 1.00 91.62 80 ALA A CA 1
ATOM 636 C C . ALA A 1 80 ? -5.529 13.417 6.798 1.00 91.62 80 ALA A C 1
ATOM 638 O O . ALA A 1 80 ? -5.261 14.214 5.897 1.00 91.62 80 ALA A O 1
ATOM 639 N N . ILE A 1 81 ? -5.708 12.115 6.558 1.00 93.69 81 I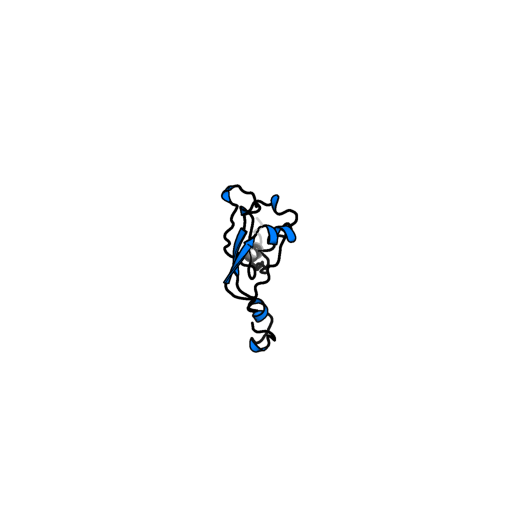LE A N 1
ATOM 640 C CA . ILE A 1 81 ? -5.617 11.502 5.234 1.00 93.69 81 ILE A CA 1
ATOM 641 C C . ILE A 1 81 ? -7.022 11.417 4.642 1.00 93.69 81 ILE A C 1
ATOM 643 O O . ILE A 1 81 ? -7.925 10.855 5.253 1.00 93.69 81 ILE A O 1
ATOM 647 N N . ASN A 1 82 ? -7.195 11.938 3.426 1.00 96.00 82 ASN A N 1
ATOM 648 C CA . ASN A 1 82 ? -8.433 11.743 2.677 1.00 96.00 82 ASN A CA 1
ATOM 649 C C . ASN A 1 82 ? -8.545 10.259 2.256 1.00 96.00 82 ASN A C 1
ATOM 651 O O . ASN A 1 82 ? -7.641 9.779 1.559 1.00 96.00 82 ASN A O 1
ATOM 655 N N . PRO A 1 83 ? -9.633 9.549 2.612 1.00 96.19 83 PRO A N 1
ATOM 656 C CA . PRO A 1 83 ? -9.819 8.132 2.303 1.00 96.19 83 PRO A CA 1
ATOM 657 C C . PRO A 1 83 ? -9.697 7.771 0.816 1.00 96.19 83 PRO A C 1
ATOM 659 O O . PRO A 1 83 ? -9.245 6.677 0.492 1.00 96.19 83 PRO A O 1
ATOM 662 N N . LYS A 1 84 ? -10.001 8.708 -0.093 1.00 96.38 84 LYS A N 1
ATOM 663 C CA . LYS A 1 84 ? -9.881 8.524 -1.554 1.00 96.38 84 LYS A CA 1
ATOM 664 C C . LYS A 1 84 ? -8.452 8.315 -2.051 1.00 96.38 84 LYS A C 1
ATOM 666 O O . LYS A 1 84 ? -8.245 7.978 -3.213 1.00 96.38 84 LYS A O 1
ATOM 671 N N . TYR A 1 85 ? -7.455 8.585 -1.211 1.00 95.00 85 TYR A N 1
ATOM 672 C CA . TYR A 1 85 ? -6.045 8.421 -1.557 1.00 95.00 85 TYR A CA 1
ATOM 673 C C . TYR A 1 85 ? -5.447 7.110 -1.049 1.00 95.00 85 TYR A C 1
ATOM 675 O O . TYR A 1 85 ? -4.257 6.873 -1.261 1.00 95.00 85 TYR A O 1
ATOM 683 N N . PHE A 1 86 ? -6.230 6.253 -0.386 1.00 95.75 86 PHE A N 1
ATOM 684 C CA . PHE A 1 86 ? -5.744 4.925 -0.043 1.00 95.75 86 PHE A CA 1
ATOM 685 C C . PHE A 1 86 ? -5.536 4.088 -1.299 1.00 95.75 86 PHE A C 1
ATOM 687 O O . PHE A 1 86 ? -6.360 4.057 -2.206 1.00 95.75 86 PHE A O 1
ATOM 694 N N . GLN A 1 87 ? -4.409 3.388 -1.317 1.00 96.00 87 GLN A N 1
ATOM 695 C CA . GLN A 1 87 ? -4.023 2.480 -2.381 1.00 96.00 87 GLN A CA 1
ATOM 696 C C . GLN A 1 87 ? -3.506 1.199 -1.742 1.00 96.00 87 GLN A C 1
ATOM 698 O O . GLN A 1 87 ? -2.884 1.224 -0.675 1.00 96.00 87 GLN A O 1
ATOM 703 N N . LEU A 1 88 ? -3.741 0.073 -2.406 1.00 96.56 88 LEU A N 1
ATOM 704 C CA . LEU A 1 88 ? -3.200 -1.215 -2.002 1.00 96.56 88 LEU A CA 1
ATOM 705 C C . LEU A 1 88 ? -2.481 -1.837 -3.187 1.00 96.56 88 LEU A C 1
ATOM 707 O O . LEU A 1 88 ? -3.021 -1.907 -4.285 1.00 96.56 88 LEU A O 1
ATOM 711 N N . PHE A 1 89 ? -1.271 -2.328 -2.945 1.00 94.88 89 PHE A N 1
ATOM 712 C CA . PHE A 1 89 ? -0.452 -2.967 -3.965 1.00 94.88 89 PHE A CA 1
ATOM 713 C C . PHE A 1 89 ? -0.110 -4.397 -3.553 1.00 94.88 89 PHE A C 1
ATOM 715 O O . PHE A 1 89 ? 0.301 -4.651 -2.419 1.00 94.88 89 PHE A O 1
ATOM 722 N N . LYS A 1 90 ? -0.218 -5.329 -4.503 1.00 92.62 90 LYS A N 1
ATOM 723 C CA . LYS A 1 90 ? 0.309 -6.695 -4.404 1.00 92.62 90 LYS A CA 1
ATOM 724 C C . LYS A 1 90 ? 1.288 -6.908 -5.553 1.00 92.62 90 LYS A C 1
ATOM 726 O O . LYS A 1 90 ? 0.918 -6.760 -6.713 1.00 92.62 90 LYS A O 1
ATOM 731 N N . ASN A 1 91 ? 2.533 -7.268 -5.238 1.00 89.38 91 ASN A N 1
ATOM 732 C CA . ASN A 1 91 ? 3.577 -7.548 -6.233 1.00 89.38 91 ASN A CA 1
ATOM 733 C C . ASN A 1 91 ? 3.730 -6.422 -7.282 1.00 89.38 91 ASN A C 1
ATOM 735 O O . ASN A 1 91 ? 3.817 -6.683 -8.479 1.00 89.38 91 ASN A O 1
ATOM 739 N N . GLY A 1 92 ? 3.692 -5.165 -6.824 1.00 89.19 92 GLY A N 1
ATOM 740 C CA . GLY A 1 92 ? 3.818 -3.969 -7.664 1.00 89.19 92 GLY A CA 1
ATOM 741 C C . GLY A 1 92 ? 2.601 -3.624 -8.526 1.00 89.19 92 GLY A C 1
ATOM 742 O O . GLY A 1 92 ? 2.668 -2.698 -9.327 1.00 89.19 92 GLY A O 1
ATOM 743 N N . LYS A 1 93 ? 1.484 -4.341 -8.366 1.00 89.81 93 LYS A N 1
ATOM 744 C CA . LYS A 1 93 ? 0.218 -4.055 -9.047 1.00 89.81 93 LYS A CA 1
ATOM 745 C C . LYS A 1 93 ? -0.807 -3.550 -8.050 1.00 89.81 93 LYS A C 1
ATOM 747 O O . LYS A 1 93 ? -0.971 -4.146 -6.986 1.00 89.81 93 LYS A O 1
ATOM 752 N N . GLU A 1 94 ? -1.488 -2.470 -8.405 1.00 93.69 94 GLU A N 1
ATOM 753 C CA . GLU A 1 94 ? -2.598 -1.952 -7.613 1.00 93.69 94 GLU A CA 1
ATOM 754 C C . GLU A 1 94 ? -3.748 -2.966 -7.611 1.00 93.69 94 GLU A C 1
ATOM 756 O O . GLU A 1 94 ? -4.071 -3.569 -8.639 1.00 93.69 94 GLU A O 1
ATOM 761 N N .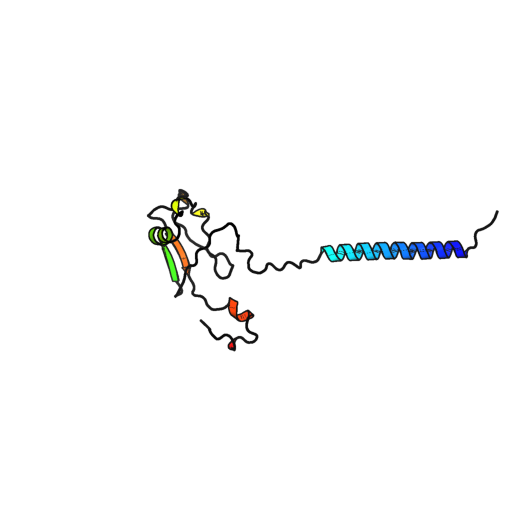 VAL A 1 95 ? -4.331 -3.192 -6.439 1.00 95.38 95 VAL A N 1
ATOM 762 C CA . VAL A 1 95 ? -5.469 -4.087 -6.244 1.00 95.38 95 VAL A CA 1
ATOM 763 C C . VAL A 1 95 ? -6.668 -3.287 -5.761 1.00 95.38 95 VAL A C 1
ATOM 765 O O . VAL A 1 95 ? -6.531 -2.324 -5.009 1.00 95.38 95 VAL A O 1
ATOM 768 N N . ALA A 1 96 ? -7.856 -3.703 -6.194 1.00 96.56 96 ALA A N 1
ATOM 769 C CA . ALA A 1 96 ? -9.090 -3.035 -5.816 1.00 96.56 96 ALA A CA 1
ATOM 770 C C . ALA A 1 96 ? -9.338 -3.146 -4.306 1.00 96.56 96 ALA A C 1
ATOM 772 O O . ALA A 1 96 ? -9.206 -4.224 -3.715 1.00 96.56 96 ALA A O 1
ATOM 773 N N . ILE A 1 97 ? -9.750 -2.028 -3.719 1.00 98.00 97 ILE A N 1
ATOM 774 C CA . ILE A 1 97 ? -10.168 -1.917 -2.327 1.00 98.00 97 ILE A CA 1
ATOM 775 C C . ILE A 1 97 ? -11.513 -1.203 -2.261 1.00 98.00 97 ILE A C 1
ATOM 777 O O . ILE A 1 97 ? -11.842 -0.394 -3.125 1.00 98.00 97 ILE A O 1
ATOM 781 N N . TYR A 1 98 ? -12.285 -1.512 -1.230 1.00 97.94 98 TYR A N 1
ATOM 782 C CA . TYR A 1 98 ? -13.449 -0.737 -0.834 1.00 97.94 98 TYR A CA 1
ATOM 783 C C . TYR A 1 98 ? -13.082 0.104 0.383 1.00 97.94 98 TYR A C 1
ATOM 785 O O . TYR A 1 98 ? -12.472 -0.411 1.321 1.00 97.94 98 TYR A O 1
ATOM 793 N N . VAL A 1 99 ? -13.450 1.382 0.376 1.00 97.75 99 VAL A N 1
ATOM 794 C CA . VAL A 1 99 ? -13.148 2.312 1.463 1.00 97.75 99 VAL A CA 1
ATOM 795 C C . VAL A 1 99 ? -14.445 2.956 1.938 1.00 97.75 99 VAL A C 1
ATOM 797 O O . VAL A 1 99 ? -15.098 3.707 1.218 1.00 97.75 99 VAL A O 1
ATOM 800 N N . GLN A 1 100 ? -14.819 2.664 3.178 1.00 96.19 100 GLN A N 1
ATOM 801 C CA . GLN A 1 100 ? -15.855 3.410 3.883 1.00 96.19 100 GLN A CA 1
ATOM 802 C C . GLN A 1 100 ? -15.247 4.753 4.344 1.00 96.19 100 GLN A C 1
ATOM 804 O O . GLN A 1 100 ? -14.110 4.757 4.808 1.00 96.19 100 GLN A O 1
ATOM 809 N N . GLY A 1 101 ? -15.956 5.872 4.141 1.00 93.06 101 GLY A N 1
ATOM 810 C CA . GLY A 1 101 ? -15.467 7.239 4.435 1.00 93.06 101 GLY A CA 1
ATOM 811 C C . GLY A 1 101 ? -15.155 8.100 3.194 1.00 93.06 101 GLY A C 1
ATOM 812 O O . GLY A 1 101 ? -14.885 9.295 3.273 1.00 93.06 101 GLY A O 1
ATOM 813 N N . GLU A 1 102 ? -15.247 7.554 1.974 1.00 94.50 102 GLU A N 1
ATOM 814 C CA . GLU A 1 102 ? -14.995 8.352 0.754 1.00 94.50 102 GLU A CA 1
ATOM 815 C C . GLU A 1 102 ? -16.049 9.448 0.488 1.00 94.50 102 GLU A C 1
ATOM 817 O O . GLU A 1 102 ? -15.815 10.369 -0.304 1.00 94.50 102 GLU A O 1
ATOM 822 N N . ASN A 1 103 ? -17.216 9.359 1.129 1.00 94.25 103 ASN A N 1
ATOM 823 C CA . ASN A 1 103 ? -18.338 10.272 0.902 1.00 94.25 103 ASN A CA 1
ATOM 824 C C . ASN A 1 103 ? -18.148 11.634 1.585 1.00 94.25 103 ASN A C 1
ATOM 826 O O . ASN A 1 103 ? -18.509 12.657 1.003 1.00 94.25 103 ASN A O 1
ATOM 830 N N . ASP A 1 104 ? -17.571 11.656 2.784 1.00 92.81 104 ASP A N 1
ATOM 831 C CA . ASP A 1 104 ? -17.285 12.870 3.562 1.00 92.81 104 ASP A CA 1
ATOM 832 C C . ASP A 1 104 ? -15.796 13.258 3.534 1.00 92.81 104 ASP A C 1
ATOM 834 O O . ASP A 1 104 ? -15.443 14.374 3.917 1.00 92.81 104 ASP A O 1
ATOM 838 N N . ASN A 1 105 ? -14.945 12.404 2.953 1.00 94.75 105 ASN A N 1
ATOM 839 C CA . ASN A 1 105 ? -13.499 12.587 2.812 1.00 94.75 105 ASN A CA 1
ATOM 840 C C . ASN A 1 105 ? -12.731 12.577 4.141 1.00 94.75 105 ASN A C 1
ATOM 842 O O . ASN A 1 105 ? -11.593 13.056 4.177 1.00 94.75 105 ASN A O 1
ATOM 846 N N . THR A 1 106 ? -13.322 12.031 5.201 1.00 93.38 106 THR A N 1
ATOM 847 C CA . THR A 1 106 ? -12.668 11.852 6.500 1.00 93.38 106 THR A CA 1
ATOM 848 C C . THR A 1 106 ? -12.656 10.364 6.832 1.00 93.38 106 THR A C 1
ATOM 850 O O . THR A 1 106 ? -13.529 9.633 6.389 1.00 93.38 106 THR A O 1
ATOM 853 N N . PHE A 1 107 ? -11.618 9.886 7.523 1.00 95.81 107 PHE A N 1
ATOM 854 C CA . PHE A 1 107 ? -11.561 8.498 7.985 1.00 95.81 107 PHE A CA 1
ATOM 855 C C . PHE A 1 107 ? -11.880 8.455 9.481 1.00 95.81 107 PHE A C 1
ATOM 857 O O . PHE A 1 107 ? -10.992 8.638 10.320 1.00 95.81 107 PHE A O 1
ATOM 864 N N . ASP A 1 108 ? -13.156 8.269 9.794 1.00 94.50 108 ASP A N 1
ATOM 865 C CA . ASP A 1 108 ? -13.741 8.331 11.128 1.00 94.50 108 ASP A CA 1
ATOM 866 C C . ASP A 1 108 ? -13.757 6.963 11.832 1.00 94.50 108 ASP A C 1
ATOM 868 O O . ASP A 1 108 ? -13.321 5.936 11.309 1.00 94.50 108 ASP A O 1
ATOM 872 N N . SER A 1 109 ? -14.244 6.927 13.076 1.00 94.44 109 SER A N 1
ATOM 873 C CA . SER A 1 109 ? -14.183 5.734 13.933 1.00 94.44 109 SER A CA 1
ATOM 874 C C . SER A 1 109 ? -14.928 4.513 13.389 1.00 94.44 109 SER A C 1
ATOM 876 O O . SER A 1 109 ? -14.554 3.386 13.726 1.00 94.44 109 SER A O 1
ATOM 878 N N . ASP A 1 110 ? -15.959 4.736 12.573 1.00 94.75 110 ASP A N 1
ATOM 879 C CA . ASP A 1 110 ? -16.799 3.685 11.988 1.00 94.75 110 ASP A CA 1
ATOM 880 C C . ASP A 1 110 ? -16.322 3.250 10.590 1.00 94.75 110 ASP A C 1
ATOM 882 O O . ASP A 1 110 ? -16.862 2.301 10.012 1.00 94.75 110 ASP A O 1
ATOM 886 N N . ASP A 1 111 ? -15.275 3.894 10.069 1.00 97.06 111 ASP A N 1
ATOM 887 C CA . ASP A 1 111 ? -14.739 3.626 8.743 1.00 97.06 111 ASP A CA 1
ATOM 888 C C . ASP A 1 111 ? -13.775 2.437 8.712 1.00 97.06 111 ASP A C 1
ATOM 890 O O . ASP A 1 111 ? -13.175 1.998 9.708 1.00 97.06 111 ASP A O 1
ATOM 894 N N . PHE A 1 112 ? -13.646 1.872 7.515 1.00 97.56 112 PHE A N 1
ATOM 895 C CA . PHE A 1 112 ? -12.844 0.689 7.264 1.00 97.56 112 PHE A CA 1
ATOM 896 C C . PHE A 1 112 ? -12.415 0.579 5.801 1.00 97.56 112 PHE A C 1
ATOM 898 O O . PHE A 1 112 ? -13.045 1.121 4.895 1.00 97.56 112 PHE A O 1
ATOM 905 N N . ILE A 1 113 ? -11.360 -0.204 5.584 1.00 98.06 113 ILE A N 1
ATOM 906 C CA . ILE A 1 113 ? -10.896 -0.629 4.263 1.00 98.06 113 ILE A CA 1
ATOM 907 C C . ILE A 1 113 ? -11.164 -2.125 4.116 1.00 98.06 113 ILE A C 1
ATOM 909 O O . ILE A 1 113 ? -10.808 -2.909 4.999 1.00 98.06 113 ILE A O 1
ATOM 913 N N . GLU A 1 114 ? -11.759 -2.531 3.001 1.00 98.19 114 GLU A N 1
ATOM 914 C CA . GLU A 1 114 ? -11.962 -3.927 2.624 1.00 98.19 114 GLU A CA 1
ATOM 915 C C . GLU A 1 114 ? -11.205 -4.289 1.357 1.00 98.19 114 GLU A C 1
ATOM 917 O O . GLU A 1 114 ? -11.156 -3.524 0.397 1.00 98.19 114 GLU A O 1
ATOM 922 N N . PHE A 1 115 ? -10.627 -5.485 1.342 1.00 98.12 115 PHE A N 1
ATOM 923 C CA . PHE A 1 115 ? -9.901 -5.988 0.183 1.00 98.12 115 PHE A CA 1
ATOM 924 C C . PHE A 1 115 ? -9.875 -7.515 0.163 1.00 98.12 115 PHE A C 1
ATOM 926 O O . PHE A 1 115 ? -9.995 -8.179 1.196 1.00 98.12 115 PHE A O 1
ATOM 933 N N . TYR A 1 116 ? -9.683 -8.083 -1.027 1.00 97.88 116 TYR A N 1
ATOM 934 C CA . TYR A 1 116 ? -9.390 -9.504 -1.173 1.00 97.88 116 TYR A CA 1
ATOM 935 C C . TYR A 1 116 ? -7.891 -9.740 -0.978 1.00 97.88 116 TYR A C 1
ATOM 937 O O . TYR A 1 116 ? -7.065 -9.301 -1.778 1.00 97.88 116 TYR A O 1
ATOM 945 N N . GLY A 1 117 ? -7.537 -10.403 0.118 1.00 96.69 117 GLY A N 1
ATOM 946 C CA . GLY A 1 117 ? -6.164 -10.734 0.464 1.00 96.69 117 GLY A CA 1
ATOM 947 C C . GLY A 1 117 ? -5.771 -12.103 -0.073 1.00 96.69 117 GLY A C 1
ATOM 948 O O . GLY A 1 117 ? -6.511 -13.076 0.066 1.00 96.69 117 GLY A O 1
ATOM 949 N N . GLU A 1 118 ? -4.561 -12.189 -0.616 1.00 94.25 118 GLU A N 1
ATOM 950 C CA . GLU A 1 118 ? -3.905 -13.451 -0.939 1.00 94.25 118 GLU A CA 1
ATOM 951 C C . GLU A 1 118 ? -2.550 -13.530 -0.229 1.00 94.25 118 GLU A C 1
ATOM 953 O O . GLU A 1 118 ? -1.852 -12.512 -0.148 1.00 94.25 118 GLU A O 1
ATOM 958 N N . PRO A 1 119 ? -2.154 -14.712 0.277 1.00 92.25 119 PRO A N 1
ATOM 959 C CA . PRO A 1 119 ? -0.831 -14.893 0.851 1.00 92.25 119 PRO A CA 1
ATOM 960 C C . PRO A 1 119 ? 0.250 -14.734 -0.224 1.00 92.25 119 PRO A C 1
ATOM 962 O O . PRO A 1 119 ? -0.019 -14.803 -1.426 1.00 92.25 119 PRO A O 1
ATOM 965 N N . ASN A 1 120 ? 1.486 -14.522 0.225 1.00 88.50 120 ASN A N 1
ATOM 966 C CA . ASN A 1 120 ? 2.638 -14.550 -0.666 1.00 88.50 120 ASN A CA 1
ATOM 967 C C . ASN A 1 120 ? 2.808 -15.970 -1.228 1.00 88.50 120 ASN A C 1
ATOM 969 O O . ASN A 1 120 ? 2.972 -16.906 -0.454 1.00 88.50 120 ASN A O 1
ATOM 973 N N . ASP A 1 121 ? 2.775 -16.104 -2.550 1.00 85.88 121 ASP A N 1
ATOM 974 C CA . ASP A 1 121 ? 2.922 -17.359 -3.298 1.00 85.88 121 ASP A CA 1
ATOM 975 C C . ASP A 1 121 ? 4.353 -17.557 -3.836 1.00 85.88 121 ASP A C 1
ATOM 977 O O . ASP A 1 121 ? 4.634 -18.512 -4.557 1.00 85.88 121 ASP A O 1
ATOM 981 N N . GLY A 1 122 ? 5.276 -16.641 -3.513 1.00 82.88 122 GLY A N 1
ATOM 982 C CA . GLY A 1 122 ? 6.669 -16.709 -3.954 1.00 82.88 122 GLY A CA 1
ATOM 983 C C . GLY A 1 122 ? 6.856 -16.494 -5.458 1.00 82.88 122 GLY A C 1
ATOM 984 O O . GLY A 1 122 ? 7.944 -16.758 -5.969 1.00 82.88 122 GLY A O 1
ATOM 985 N N . SER A 1 123 ? 5.836 -16.008 -6.182 1.00 81.25 123 SER A N 1
ATOM 986 C CA . SER A 1 123 ? 5.894 -15.861 -7.641 1.00 81.25 123 SER A CA 1
ATOM 987 C C . SER A 1 123 ? 7.018 -14.931 -8.109 1.00 81.25 123 SER A C 1
ATOM 989 O O . SER A 1 123 ? 7.575 -15.144 -9.181 1.00 81.25 123 SER A O 1
ATOM 991 N N . LEU A 1 124 ? 7.339 -13.902 -7.314 1.00 81.06 124 LEU A N 1
ATOM 992 C CA . LEU A 1 124 ? 8.394 -12.926 -7.610 1.00 81.06 124 LEU A CA 1
ATOM 993 C C . LEU A 1 124 ? 9.800 -13.521 -7.496 1.00 81.06 124 LEU A C 1
ATOM 995 O O . LEU A 1 124 ? 10.698 -13.119 -8.229 1.00 81.06 124 LEU A O 1
ATOM 999 N N . ASP A 1 125 ? 9.984 -14.498 -6.612 1.00 81.38 125 ASP A N 1
ATOM 1000 C CA . ASP A 1 125 ? 11.295 -15.096 -6.373 1.00 81.38 125 ASP A CA 1
ATOM 1001 C C . ASP A 1 125 ? 11.657 -16.102 -7.470 1.00 81.38 125 ASP A C 1
ATOM 1003 O O . ASP A 1 125 ? 12.834 -16.352 -7.710 1.00 81.38 125 ASP A O 1
ATOM 1007 N N . LYS A 1 126 ? 10.660 -16.64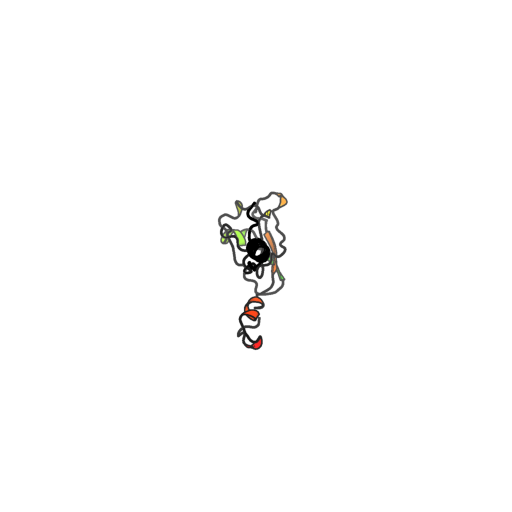7 -8.179 1.00 78.94 126 LYS A N 1
ATOM 1008 C CA . LYS A 1 126 ? 10.840 -17.677 -9.211 1.00 78.94 126 LYS A CA 1
ATOM 1009 C C . LYS A 1 126 ? 11.855 -17.284 -10.287 1.00 78.94 126 LYS A C 1
ATOM 1011 O O . LYS A 1 126 ? 12.613 -18.135 -10.742 1.00 78.94 126 LYS A O 1
ATOM 1016 N N . GLU A 1 127 ? 11.879 -16.016 -10.690 1.00 77.75 127 GLU A N 1
ATOM 1017 C CA . GLU A 1 127 ? 12.797 -15.505 -11.720 1.00 77.75 127 GLU A CA 1
ATOM 1018 C C . GLU A 1 127 ? 14.243 -15.365 -11.222 1.00 77.75 127 GLU A C 1
ATOM 1020 O O . GLU A 1 127 ? 15.171 -15.306 -12.028 1.00 77.75 127 GLU A O 1
ATOM 1025 N N . LEU A 1 128 ? 14.458 -15.368 -9.903 1.00 81.75 128 LEU A N 1
ATOM 1026 C CA . LEU A 1 128 ? 15.789 -15.324 -9.294 1.00 81.75 128 LEU A CA 1
ATOM 1027 C C . LEU A 1 128 ? 16.487 -16.694 -9.306 1.00 81.75 128 LEU A C 1
ATOM 1029 O O . LEU A 1 128 ? 17.690 -16.767 -9.050 1.00 81.75 128 LEU A O 1
ATOM 1033 N N . TYR A 1 129 ? 15.762 -17.778 -9.613 1.00 80.00 129 TYR A N 1
ATOM 1034 C CA . TYR A 1 129 ? 16.297 -19.140 -9.638 1.00 80.00 129 TYR A CA 1
ATOM 1035 C C . TYR A 1 129 ? 16.399 -19.683 -11.075 1.00 80.00 129 TYR A C 1
ATOM 1037 O O . TYR A 1 129 ? 15.411 -19.674 -11.809 1.00 80.00 129 TYR A O 1
ATOM 1045 N N . PRO A 1 130 ? 17.550 -20.262 -11.485 1.00 80.69 130 PRO A N 1
ATOM 1046 C CA . PRO A 1 130 ? 17.718 -20.841 -12.824 1.00 80.69 130 PRO A CA 1
ATOM 1047 C C . PRO A 1 130 ? 16.766 -22.002 -13.133 1.00 80.69 130 PRO A C 1
ATOM 1049 O O . PRO A 1 130 ? 16.520 -22.315 -14.296 1.00 80.69 130 PRO A O 1
ATOM 1052 N N . GLN A 1 131 ? 16.283 -22.691 -12.097 1.00 78.81 131 GLN A N 1
ATOM 1053 C CA . GLN A 1 131 ? 15.352 -23.810 -12.182 1.00 78.81 131 GLN A CA 1
ATOM 1054 C C . GLN A 1 131 ? 14.281 -23.637 -11.102 1.00 78.81 131 GLN A C 1
ATOM 1056 O O . GLN A 1 131 ? 14.604 -23.362 -9.948 1.00 78.81 131 GLN A O 1
ATOM 1061 N N . ALA A 1 132 ? 13.009 -23.855 -11.449 1.00 68.50 132 ALA A N 1
ATOM 1062 C CA . ALA A 1 132 ? 11.885 -23.632 -10.530 1.00 68.50 132 ALA A CA 1
ATOM 1063 C C . ALA A 1 132 ? 11.943 -24.501 -9.255 1.00 68.50 132 ALA A C 1
ATOM 1065 O O . ALA A 1 132 ? 11.429 -24.114 -8.215 1.00 68.50 132 ALA A O 1
ATOM 1066 N N . ASN A 1 133 ? 12.591 -25.667 -9.316 1.00 74.94 133 ASN A N 1
ATOM 1067 C CA . ASN A 1 133 ? 12.780 -26.561 -8.169 1.00 74.94 133 ASN A CA 1
ATOM 1068 C C . ASN A 1 133 ? 13.928 -26.143 -7.231 1.00 74.94 133 ASN A C 1
ATOM 1070 O O . ASN A 1 133 ? 14.121 -26.777 -6.199 1.00 74.94 133 ASN A O 1
ATOM 1074 N N . SER A 1 134 ? 14.708 -25.124 -7.600 1.00 79.31 134 SER A N 1
ATOM 1075 C CA . SER A 1 134 ? 15.817 -24.614 -6.786 1.00 79.31 134 SER A CA 1
ATOM 1076 C C . SER A 1 134 ? 15.364 -23.554 -5.784 1.00 79.31 134 SER A C 1
ATOM 1078 O O . SER A 1 134 ? 16.156 -23.140 -4.942 1.00 79.31 134 SER A O 1
ATOM 1080 N N . GLN A 1 135 ? 14.098 -23.132 -5.856 1.00 78.19 135 GLN A N 1
ATOM 1081 C CA . GLN A 1 135 ? 13.484 -22.249 -4.879 1.00 78.19 135 GLN A CA 1
ATOM 1082 C C . GLN A 1 135 ? 13.221 -23.034 -3.576 1.00 78.19 135 GLN A C 1
ATOM 1084 O O . GLN A 1 135 ? 12.436 -23.985 -3.586 1.00 78.19 135 GLN A O 1
ATOM 1089 N N . PRO A 1 136 ? 13.850 -22.666 -2.443 1.00 77.50 136 PRO A N 1
ATOM 1090 C CA . PRO A 1 136 ? 13.717 -23.407 -1.185 1.00 77.50 136 PRO A CA 1
ATOM 1091 C C . PRO A 1 136 ? 12.323 -23.291 -0.550 1.00 77.50 136 PRO A C 1
ATOM 1093 O O . PRO A 1 136 ? 11.982 -24.085 0.328 1.00 77.50 136 PRO A O 1
ATOM 1096 N N . HIS A 1 137 ? 11.513 -22.318 -0.979 1.00 69.56 137 HIS A N 1
ATOM 1097 C CA . HIS A 1 137 ? 10.194 -22.040 -0.418 1.00 69.56 137 HIS A CA 1
ATOM 1098 C C . HIS A 1 137 ? 9.145 -21.923 -1.530 1.00 69.56 137 HIS A C 1
ATOM 1100 O O . HIS A 1 137 ? 9.083 -20.903 -2.215 1.00 69.56 137 HIS A O 1
ATOM 1106 N N . ASN A 1 138 ? 8.312 -22.955 -1.672 1.00 63.81 138 ASN A N 1
ATOM 1107 C CA . ASN A 1 138 ? 7.107 -22.929 -2.502 1.00 63.81 138 ASN A CA 1
ATOM 1108 C C . ASN A 1 138 ? 5.905 -22.843 -1.552 1.00 63.81 138 ASN A C 1
ATOM 1110 O O . ASN A 1 138 ? 5.724 -23.750 -0.735 1.00 63.81 138 ASN A O 1
ATOM 1114 N N . TYR A 1 139 ? 5.162 -21.737 -1.609 1.00 62.38 139 TYR A N 1
ATOM 1115 C CA . TYR A 1 139 ? 4.024 -21.438 -0.732 1.00 62.38 139 TYR A CA 1
ATOM 1116 C C . TYR A 1 139 ? 2.686 -21.702 -1.422 1.00 62.38 139 TYR A C 1
ATOM 1118 O O . TYR A 1 139 ? 2.609 -21.505 -2.655 1.00 62.38 139 TYR A O 1
#